Protein AF-A8S049-F1 (afdb_monomer_lite)

Organism: Enterocloster bolteae (strain ATCC BAA-613 / DSM 15670 / CCUG 46953 / JCM 12243 / WAL 16351) (NCBI:txid411902)

Sequence (67 aa):
MHCLEVEETNVFEAVEQSVTTRQAALVYGISVGRNGMACCPFHDDRHPSMKVDRRLPLFLPVRQMEM

InterPro domains:
  IPR002694 Zinc finger, CHC2-type [PF01807] (32-55)
  IPR036977 DNA Primase, CHC2-type zinc finger [G3DSA:3.90.580.10] (5-60)

Foldseek 3Di:
DPPPPPPCQDPVSVCLVVDFLVNVCVVVVWDADPQQFTPQPVDPDPDTQWHRHSPDPDGDGPVPPPD

pLDDT: mean 76.04, std 17.86, range [36.66, 93.0]

Radius of gyration: 15.72 Å; chains: 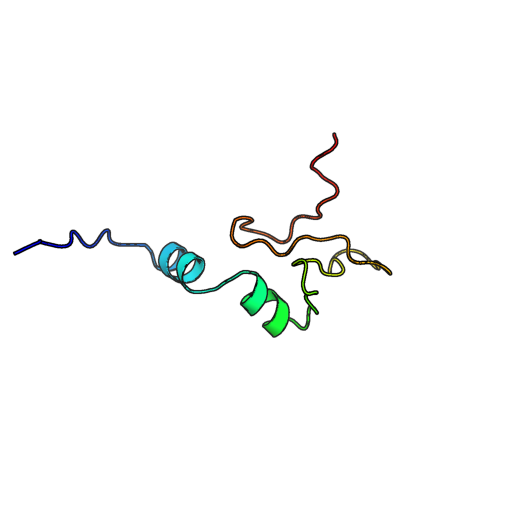1; bounding box: 39×25×43 Å

Structure (mmCIF, N/CA/C/O backbone):
data_AF-A8S049-F1
#
_entry.id   AF-A8S049-F1
#
loop_
_atom_site.group_PDB
_atom_site.id
_atom_site.type_symbol
_atom_site.label_atom_id
_atom_site.label_alt_id
_atom_site.label_comp_id
_atom_site.label_asym_id
_ato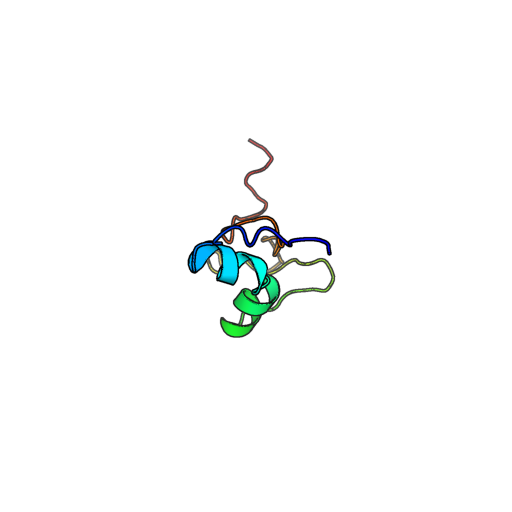m_site.label_entity_id
_atom_site.label_seq_id
_atom_site.pdbx_PDB_ins_code
_atom_site.Cartn_x
_atom_site.Cartn_y
_atom_site.Cartn_z
_atom_site.occupancy
_atom_site.B_iso_or_equiv
_atom_site.auth_seq_id
_atom_site.auth_comp_id
_atom_site.auth_asym_id
_atom_site.auth_atom_id
_atom_site.pdbx_PDB_model_num
ATOM 1 N N . MET A 1 1 ? -20.480 -15.347 31.356 1.00 38.78 1 MET A N 1
ATOM 2 C CA . MET A 1 1 ? -20.975 -13.992 31.052 1.00 38.78 1 MET A CA 1
ATOM 3 C C . MET A 1 1 ? -19.766 -13.073 30.979 1.00 38.78 1 MET A C 1
ATOM 5 O O . MET A 1 1 ? -19.432 -12.443 31.967 1.00 38.78 1 MET A O 1
ATOM 9 N N . HIS A 1 2 ? -19.032 -13.095 29.865 1.00 43.75 2 HIS A N 1
ATOM 10 C CA . HIS A 1 2 ? -18.023 -12.067 29.618 1.00 43.75 2 HIS A CA 1
ATOM 11 C C . HIS A 1 2 ? -18.750 -10.975 28.848 1.00 43.75 2 HIS A C 1
ATO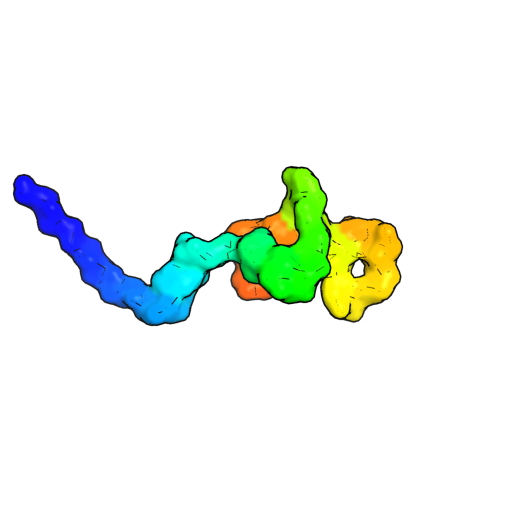M 13 O O . HIS A 1 2 ? -19.096 -11.165 27.684 1.00 43.75 2 HIS A O 1
ATOM 19 N N . CYS A 1 3 ? -19.098 -9.905 29.557 1.00 46.94 3 CYS A N 1
ATOM 20 C CA . CYS A 1 3 ? -19.553 -8.668 28.950 1.00 46.94 3 CYS A CA 1
ATOM 21 C C . CYS A 1 3 ? -18.383 -8.164 28.102 1.00 46.94 3 CYS A C 1
ATOM 23 O O . CYS A 1 3 ? -17.369 -7.745 28.651 1.00 46.94 3 CYS A O 1
ATOM 25 N N . LEU A 1 4 ? -18.475 -8.315 26.782 1.00 54.28 4 LEU A N 1
ATOM 26 C CA . LEU A 1 4 ? -17.557 -7.647 25.874 1.00 54.28 4 LEU A CA 1
ATOM 27 C C . LEU A 1 4 ? -17.975 -6.182 25.889 1.00 54.28 4 LEU A C 1
ATOM 29 O O . LEU A 1 4 ? -19.034 -5.831 25.371 1.00 54.28 4 LEU A O 1
ATOM 33 N N . GLU A 1 5 ? -17.187 -5.364 26.573 1.00 53.09 5 GLU A N 1
ATOM 34 C CA . GLU A 1 5 ? -17.240 -3.917 26.442 1.00 53.09 5 GLU A CA 1
ATOM 35 C C . GLU A 1 5 ? -16.980 -3.614 24.964 1.00 53.09 5 GLU A C 1
ATOM 37 O O . GLU A 1 5 ? -15.878 -3.810 24.454 1.00 53.09 5 GLU A O 1
ATOM 42 N N . VAL A 1 6 ? -18.039 -3.253 24.241 1.00 59.22 6 VAL A N 1
ATOM 43 C CA . VAL A 1 6 ? -17.907 -2.717 22.893 1.00 59.22 6 VAL A CA 1
ATOM 44 C C . VAL A 1 6 ? -17.349 -1.316 23.092 1.00 59.22 6 VAL A C 1
ATOM 46 O O . VAL A 1 6 ? -18.093 -0.394 23.418 1.00 59.22 6 VAL A O 1
ATOM 49 N N . GLU A 1 7 ? -16.031 -1.161 22.975 1.00 64.38 7 GLU A N 1
ATOM 50 C CA . GLU A 1 7 ? -15.488 0.154 22.656 1.00 64.38 7 GLU A CA 1
ATOM 51 C C . GLU A 1 7 ? -16.167 0.596 21.356 1.00 64.38 7 GLU A C 1
ATOM 53 O O . GLU A 1 7 ? -16.085 -0.094 20.334 1.00 64.38 7 GLU A O 1
ATOM 58 N N . GLU A 1 8 ? -16.906 1.705 21.416 1.00 69.06 8 GLU A N 1
ATOM 59 C CA . GLU A 1 8 ? -17.477 2.374 20.248 1.00 69.06 8 GLU A CA 1
ATOM 60 C C . GLU A 1 8 ? -16.315 2.856 19.371 1.00 69.06 8 GLU A C 1
ATOM 62 O O . GLU A 1 8 ? -15.839 3.984 19.486 1.00 69.06 8 GLU A O 1
ATOM 67 N N . THR A 1 9 ? -15.810 1.957 18.527 1.00 70.88 9 THR A N 1
ATOM 68 C CA . THR A 1 9 ? -14.806 2.279 17.514 1.00 70.88 9 THR A CA 1
ATOM 69 C C . THR A 1 9 ? -15.461 3.207 16.510 1.00 70.88 9 THR A C 1
ATOM 71 O O . THR A 1 9 ? -16.508 2.895 15.931 1.00 70.88 9 THR A O 1
ATOM 74 N N . ASN A 1 10 ? -14.879 4.391 16.320 1.00 85.81 10 ASN A N 1
ATOM 75 C CA . ASN A 1 10 ? -15.446 5.323 15.359 1.00 85.81 10 ASN A CA 1
ATOM 76 C C . ASN A 1 10 ? -15.367 4.713 13.945 1.00 85.81 10 ASN A C 1
ATOM 78 O O . ASN A 1 10 ? -14.559 3.823 13.672 1.00 85.81 10 ASN A O 1
ATOM 82 N N . VAL A 1 11 ? -16.202 5.197 13.021 1.00 85.88 11 VAL A N 1
ATOM 83 C CA . VAL A 1 11 ? -16.279 4.618 11.669 1.00 85.88 11 VAL A CA 1
ATOM 84 C C . VAL A 1 11 ? -14.925 4.594 10.945 1.00 85.88 11 VAL A C 1
ATOM 86 O O . VAL A 1 11 ? -14.671 3.675 10.173 1.00 85.88 11 VAL A O 1
ATOM 89 N N . PHE A 1 12 ? -14.033 5.554 11.210 1.00 82.56 12 PHE A N 1
ATOM 90 C CA . PHE A 1 12 ? -12.693 5.576 10.625 1.00 82.56 12 PHE A CA 1
ATOM 91 C C . PHE A 1 12 ? -11.807 4.480 11.220 1.00 82.56 12 PHE A C 1
ATOM 93 O O . PHE A 1 12 ? -11.206 3.722 10.465 1.00 82.56 12 PHE A O 1
ATOM 100 N N . GLU A 1 13 ? -11.792 4.328 12.543 1.00 83.12 13 GLU A N 1
ATOM 101 C CA . GLU A 1 13 ? -11.042 3.266 13.229 1.00 83.12 13 GLU A CA 1
ATOM 102 C C . GLU A 1 13 ? -11.516 1.871 12.806 1.00 83.12 13 GLU A C 1
ATOM 104 O O . GLU A 1 13 ? -10.701 0.996 12.512 1.00 83.12 13 GLU A O 1
ATOM 109 N N . ALA A 1 14 ? -12.831 1.670 12.692 1.00 84.62 14 ALA A N 1
ATOM 110 C CA . ALA A 1 14 ? -13.400 0.413 12.214 1.00 84.62 14 ALA A CA 1
ATOM 111 C C . ALA A 1 14 ? -12.964 0.096 10.767 1.00 84.62 14 ALA A C 1
ATOM 113 O O . ALA A 1 14 ? -12.675 -1.057 10.423 1.00 84.62 14 ALA A O 1
ATOM 114 N N . VAL A 1 15 ? -12.878 1.115 9.905 1.00 83.50 15 VAL A N 1
ATOM 115 C CA . VAL A 1 15 ? -12.400 0.962 8.522 1.00 83.50 15 VAL A CA 1
ATOM 116 C C . VAL A 1 15 ? -10.899 0.671 8.482 1.00 83.50 15 VAL A C 1
ATOM 118 O O . VAL A 1 15 ? -10.489 -0.267 7.799 1.00 83.50 15 VAL A O 1
ATOM 121 N N . GLU A 1 16 ? -10.079 1.397 9.242 1.00 80.69 16 GLU A N 1
ATOM 122 C CA . GLU A 1 16 ? -8.630 1.159 9.322 1.00 80.69 16 GLU A CA 1
ATOM 123 C C . GLU A 1 16 ? -8.299 -0.250 9.839 1.00 80.69 16 GLU A C 1
ATOM 125 O O . GLU A 1 16 ? -7.363 -0.896 9.361 1.00 80.69 16 GLU A O 1
ATOM 130 N N . GLN A 1 17 ? -9.089 -0.773 10.781 1.00 80.69 17 GLN A N 1
ATOM 131 C CA . GLN A 1 17 ? -8.909 -2.128 11.305 1.00 80.69 17 GLN A CA 1
ATOM 132 C C . GLN A 1 17 ? -9.360 -3.223 10.325 1.00 80.69 17 GLN A C 1
ATOM 134 O O . GLN A 1 17 ? -8.789 -4.323 10.330 1.00 80.69 17 GLN A O 1
ATOM 139 N N . SER A 1 18 ? -10.366 -2.943 9.490 1.00 84.81 18 SER A N 1
ATOM 140 C CA . SER A 1 18 ? -10.965 -3.917 8.563 1.00 84.81 18 SER A CA 1
ATOM 141 C C . SER A 1 18 ? -10.318 -3.941 7.175 1.00 84.81 18 SER A C 1
ATOM 143 O O . SER A 1 18 ? -10.360 -4.978 6.506 1.00 84.81 18 SER A O 1
ATOM 145 N N . VAL A 1 19 ? -9.678 -2.848 6.748 1.00 85.19 19 VAL A N 1
ATOM 146 C CA . VAL A 1 19 ? -9.043 -2.724 5.431 1.00 85.19 19 VAL A CA 1
ATOM 147 C C . VAL A 1 19 ? -7.529 -2.682 5.571 1.00 85.19 19 VAL A C 1
ATOM 149 O O . VAL A 1 19 ? -6.949 -1.770 6.147 1.00 85.19 19 VAL A O 1
ATOM 152 N N . THR A 1 20 ? -6.847 -3.657 4.974 1.00 86.00 20 THR A N 1
ATOM 153 C CA . THR A 1 20 ? -5.381 -3.626 4.922 1.00 86.00 20 THR A CA 1
ATOM 154 C C . THR A 1 20 ? -4.889 -2.636 3.867 1.00 86.00 20 THR A C 1
ATOM 156 O O . THR A 1 20 ? -5.435 -2.552 2.763 1.00 86.00 20 THR A O 1
ATOM 159 N N . THR A 1 21 ? -3.757 -1.984 4.134 1.00 86.44 21 THR A N 1
ATOM 160 C CA . THR A 1 21 ? -3.054 -1.115 3.173 1.00 86.44 21 THR A CA 1
ATOM 161 C C . THR A 1 21 ? -2.786 -1.818 1.838 1.00 86.44 21 THR A C 1
ATOM 163 O O . THR A 1 21 ? -2.844 -1.203 0.777 1.00 86.44 21 THR A O 1
ATOM 166 N N . ARG A 1 22 ? -2.554 -3.141 1.860 1.00 89.75 22 ARG A N 1
ATOM 167 C CA . ARG A 1 22 ? -2.373 -3.949 0.645 1.00 89.75 22 ARG A CA 1
ATOM 168 C C . ARG A 1 22 ? -3.645 -4.040 -0.193 1.00 89.75 22 ARG A C 1
ATOM 170 O O . ARG A 1 22 ? -3.556 -3.954 -1.412 1.00 89.75 22 ARG A O 1
ATOM 177 N N . GLN A 1 23 ? -4.805 -4.236 0.432 1.00 89.56 23 GLN A N 1
ATOM 178 C CA . GLN A 1 23 ? -6.081 -4.264 -0.288 1.00 89.56 23 GLN A CA 1
ATOM 179 C C . GLN A 1 23 ? -6.358 -2.909 -0.935 1.00 89.56 23 GLN A C 1
ATOM 181 O O . GLN A 1 23 ? -6.647 -2.868 -2.127 1.00 89.56 23 GLN A O 1
ATOM 186 N N . ALA A 1 24 ? -6.178 -1.817 -0.186 1.00 89.12 24 ALA A N 1
ATOM 187 C CA . ALA A 1 24 ? -6.323 -0.468 -0.723 1.00 89.12 24 ALA A CA 1
ATOM 188 C C . ALA A 1 24 ? -5.384 -0.235 -1.922 1.00 89.12 24 ALA A C 1
ATOM 190 O O . ALA A 1 24 ? -5.841 0.170 -2.987 1.00 89.12 24 ALA A O 1
ATOM 191 N N . ALA A 1 25 ? -4.096 -0.575 -1.796 1.00 90.69 25 ALA A N 1
ATOM 192 C CA . ALA A 1 25 ? -3.117 -0.433 -2.875 1.00 90.69 25 ALA A CA 1
ATOM 193 C C . ALA A 1 25 ? -3.548 -1.157 -4.166 1.00 90.69 25 ALA A C 1
ATOM 195 O O . ALA A 1 25 ? -3.499 -0.575 -5.248 1.00 90.69 25 ALA A O 1
ATOM 196 N N . LEU A 1 26 ? -4.026 -2.400 -4.052 1.00 91.38 26 LEU A N 1
ATOM 197 C CA . LEU A 1 26 ? -4.467 -3.186 -5.208 1.00 91.38 26 LEU A CA 1
ATOM 198 C C . LEU A 1 26 ? -5.704 -2.590 -5.892 1.00 91.38 26 LEU A C 1
ATOM 200 O O . LEU A 1 26 ? -5.773 -2.613 -7.119 1.00 91.38 26 LEU A O 1
ATOM 204 N N . VAL A 1 27 ? -6.651 -2.037 -5.126 1.00 93.00 27 VAL A N 1
ATOM 205 C CA . VAL A 1 27 ? -7.841 -1.355 -5.673 1.00 93.00 27 VAL A CA 1
ATOM 206 C C . VAL A 1 27 ? -7.441 -0.145 -6.518 1.00 93.00 27 VAL A C 1
ATOM 208 O O . VAL 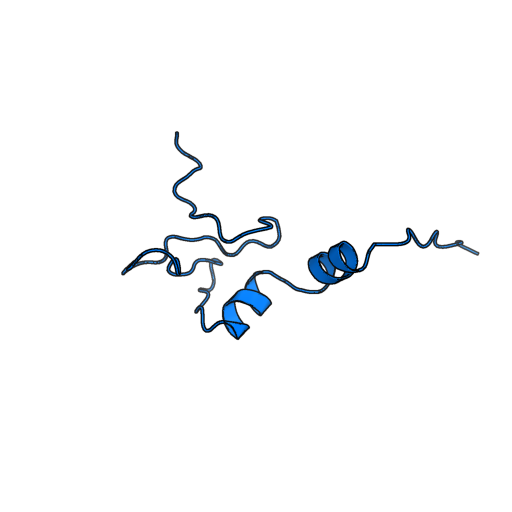A 1 27 ? -8.023 0.082 -7.575 1.00 93.00 27 VAL A O 1
ATOM 211 N N . TYR A 1 28 ? -6.402 0.580 -6.105 1.00 91.19 28 TYR A N 1
ATOM 212 C CA . TYR A 1 28 ? -5.849 1.707 -6.860 1.00 91.19 28 TYR A CA 1
ATOM 213 C C . TYR A 1 28 ? -4.858 1.294 -7.967 1.00 91.19 28 TYR A C 1
ATOM 215 O O . TYR A 1 28 ? -4.182 2.147 -8.536 1.00 91.19 28 TYR A O 1
ATOM 223 N N . GLY A 1 29 ? -4.750 0.001 -8.292 1.00 92.75 29 GLY A N 1
ATOM 224 C CA . GLY A 1 29 ? -3.885 -0.495 -9.370 1.00 92.75 29 GLY A CA 1
ATOM 225 C C . GLY A 1 29 ? -2.396 -0.576 -9.017 1.00 92.75 29 GLY A C 1
ATOM 226 O O . GLY A 1 29 ? -1.565 -0.823 -9.891 1.00 92.75 29 GLY A O 1
ATOM 227 N N . ILE A 1 30 ? -2.032 -0.408 -7.744 1.00 92.75 30 ILE A N 1
ATOM 228 C CA . ILE A 1 30 ? -0.646 -0.506 -7.285 1.00 92.75 30 ILE A CA 1
ATOM 229 C C . ILE A 1 30 ? -0.296 -1.981 -7.072 1.00 92.75 30 ILE A C 1
ATOM 231 O O . ILE A 1 30 ? -0.841 -2.663 -6.202 1.00 92.75 30 ILE A O 1
ATOM 235 N N . SER A 1 31 ? 0.663 -2.478 -7.851 1.00 93.00 31 SER A N 1
ATOM 236 C CA . SER A 1 31 ? 1.172 -3.844 -7.709 1.00 93.00 31 SER A CA 1
ATOM 237 C C . SER A 1 31 ? 2.062 -3.976 -6.472 1.00 93.00 31 SER A C 1
ATOM 239 O O . SER A 1 31 ? 3.058 -3.268 -6.335 1.00 93.00 31 SER A O 1
ATOM 241 N N . VAL A 1 32 ? 1.728 -4.920 -5.586 1.00 92.50 32 VAL A N 1
ATOM 242 C CA . VAL A 1 32 ? 2.464 -5.166 -4.335 1.00 92.50 32 VAL A CA 1
ATOM 243 C C . VAL A 1 32 ? 3.160 -6.525 -4.377 1.00 92.50 32 VAL A C 1
ATOM 245 O O . VAL A 1 32 ? 2.503 -7.572 -4.440 1.00 92.50 32 VAL A O 1
ATOM 248 N N . GLY A 1 33 ? 4.491 -6.504 -4.295 1.00 91.69 33 GLY A N 1
ATOM 249 C CA . GLY A 1 33 ? 5.341 -7.693 -4.275 1.00 91.69 33 GLY A CA 1
ATOM 250 C C . GLY A 1 33 ? 5.192 -8.535 -3.003 1.00 91.69 33 GLY A C 1
ATOM 251 O O . GLY A 1 33 ? 4.603 -8.114 -2.006 1.00 91.69 33 GLY A O 1
ATOM 252 N N . ARG A 1 34 ? 5.768 -9.746 -3.009 1.00 90.25 34 ARG A N 1
ATOM 253 C CA . ARG A 1 34 ? 5.678 -10.692 -1.873 1.00 90.25 34 ARG A CA 1
ATOM 254 C C . ARG A 1 34 ? 6.301 -10.153 -0.581 1.00 90.25 34 ARG A C 1
ATOM 256 O O . ARG A 1 34 ? 5.866 -10.515 0.502 1.00 90.25 34 ARG A O 1
ATOM 263 N N . ASN A 1 35 ? 7.298 -9.278 -0.695 1.00 89.12 35 ASN A N 1
ATOM 264 C CA . ASN A 1 35 ? 7.950 -8.601 0.429 1.00 89.12 35 ASN A CA 1
ATOM 265 C C . ASN A 1 35 ? 7.186 -7.352 0.920 1.00 89.12 35 ASN A C 1
ATOM 267 O O . ASN A 1 35 ? 7.694 -6.625 1.778 1.00 89.12 35 ASN A O 1
ATOM 271 N N . GLY A 1 36 ? 5.998 -7.077 0.372 1.00 88.88 36 GLY A N 1
ATOM 272 C CA . GLY A 1 36 ? 5.199 -5.903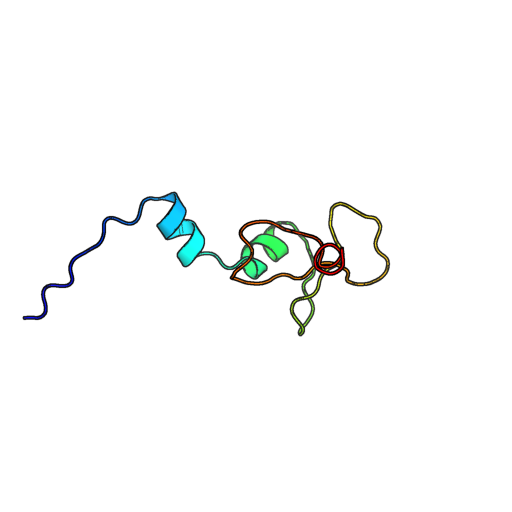 0.713 1.00 88.88 36 GLY A CA 1
ATOM 27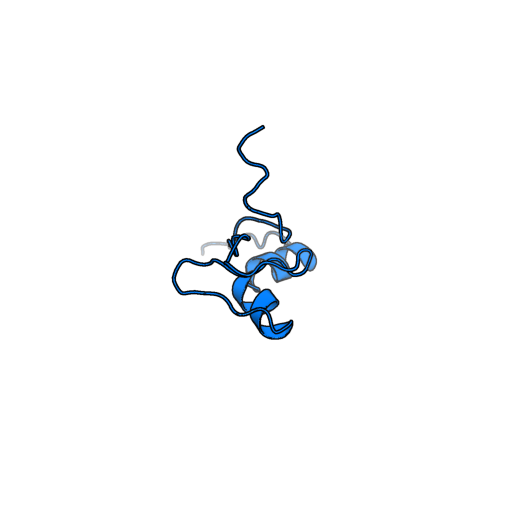3 C C . GLY A 1 36 ? 5.765 -4.596 0.161 1.00 88.88 36 GLY A C 1
ATOM 274 O O . GLY A 1 36 ? 5.513 -3.552 0.747 1.00 88.88 36 GLY A O 1
ATOM 275 N N . MET A 1 37 ? 6.561 -4.636 -0.909 1.00 92.50 37 MET A N 1
ATOM 276 C CA . MET A 1 37 ? 7.071 -3.435 -1.576 1.00 92.50 37 MET A CA 1
ATOM 277 C C . MET A 1 37 ? 6.283 -3.139 -2.855 1.00 92.50 37 MET A C 1
ATOM 279 O O . MET A 1 37 ? 5.832 -4.063 -3.538 1.00 92.50 37 MET A O 1
ATOM 283 N N . ALA A 1 38 ? 6.165 -1.859 -3.190 1.00 92.50 38 ALA A N 1
ATOM 284 C CA . ALA A 1 38 ? 5.573 -1.363 -4.427 1.00 92.50 38 ALA A CA 1
ATOM 285 C C . ALA A 1 38 ? 6.390 -0.186 -4.986 1.00 92.50 38 ALA A C 1
ATOM 287 O O . ALA A 1 38 ? 7.173 0.438 -4.261 1.00 92.50 38 ALA A O 1
ATOM 288 N N . CYS A 1 39 ? 6.214 0.118 -6.273 1.00 92.25 39 CYS A N 1
ATOM 289 C CA . CYS A 1 39 ? 6.655 1.403 -6.816 1.00 92.25 39 CYS A CA 1
ATOM 290 C C . CYS A 1 39 ? 5.795 2.516 -6.212 1.00 92.25 39 CYS A C 1
ATOM 292 O O . CYS A 1 39 ? 4.582 2.350 -6.049 1.00 92.25 39 CYS A O 1
ATOM 294 N N . CYS A 1 40 ? 6.431 3.620 -5.827 1.00 89.69 40 CYS A N 1
ATOM 295 C CA . CYS A 1 40 ? 5.730 4.744 -5.232 1.00 89.69 40 CYS A CA 1
ATOM 296 C C . CYS A 1 40 ? 4.858 5.425 -6.297 1.00 89.69 40 CYS A C 1
ATOM 298 O O . CYS A 1 40 ? 5.378 5.750 -7.357 1.00 89.69 40 CYS A O 1
ATOM 300 N N . PRO A 1 41 ? 3.567 5.703 -6.047 1.00 87.69 41 PRO A N 1
ATOM 301 C CA . PRO A 1 41 ? 2.739 6.431 -7.011 1.00 87.69 41 PRO A CA 1
ATOM 302 C C . PRO A 1 41 ? 3.149 7.909 -7.163 1.00 87.69 41 PRO A C 1
ATOM 304 O O . PRO A 1 41 ? 2.678 8.580 -8.075 1.00 87.69 41 PRO A O 1
ATOM 307 N N . PHE A 1 42 ? 4.012 8.423 -6.278 1.00 87.19 42 PHE A N 1
ATOM 308 C CA . PHE A 1 42 ? 4.485 9.812 -6.283 1.00 87.19 42 PHE A CA 1
ATOM 309 C C . PHE A 1 42 ? 5.816 10.016 -7.025 1.00 87.19 42 PHE A C 1
ATOM 311 O O . PHE A 1 42 ? 6.236 11.155 -7.208 1.00 87.19 42 PHE A O 1
ATOM 318 N N . HIS A 1 43 ? 6.481 8.938 -7.449 1.00 86.44 43 HIS A N 1
ATOM 319 C CA . HIS A 1 43 ? 7.761 8.987 -8.159 1.00 86.44 43 HIS A CA 1
ATOM 320 C C . HIS A 1 43 ? 7.743 7.995 -9.328 1.00 86.44 43 HIS A C 1
ATOM 322 O O . HIS A 1 43 ? 7.116 6.944 -9.240 1.00 86.44 43 HIS A O 1
ATOM 328 N N . ASP A 1 44 ? 8.457 8.290 -10.416 1.00 88.69 44 ASP A N 1
ATOM 329 C CA . ASP A 1 44 ? 8.612 7.354 -11.541 1.00 88.69 44 ASP A CA 1
ATOM 330 C C . ASP A 1 44 ? 9.686 6.295 -11.233 1.00 88.69 44 ASP A C 1
ATOM 332 O O . ASP A 1 44 ? 10.782 6.256 -11.802 1.00 88.69 44 ASP A O 1
ATOM 336 N N . ASP A 1 45 ? 9.401 5.468 -10.230 1.00 87.31 45 ASP A N 1
ATOM 337 C CA . ASP A 1 45 ? 10.341 4.479 -9.734 1.00 87.31 45 ASP A CA 1
ATOM 338 C C . ASP A 1 45 ? 10.373 3.233 -10.620 1.00 87.31 45 ASP A C 1
ATOM 340 O O . ASP A 1 45 ? 9.401 2.483 -10.732 1.00 87.31 45 ASP A O 1
ATOM 344 N N . ARG A 1 46 ? 11.556 2.922 -11.158 1.00 89.31 46 ARG A N 1
ATOM 345 C CA . ARG A 1 46 ? 11.798 1.653 -11.871 1.00 89.31 46 ARG A CA 1
ATOM 346 C C . ARG A 1 46 ? 11.864 0.434 -10.949 1.00 89.31 46 ARG A C 1
ATOM 348 O O . ARG A 1 46 ? 11.714 -0.690 -11.418 1.00 89.31 46 ARG A O 1
ATOM 355 N N . HIS A 1 47 ? 12.116 0.643 -9.658 1.00 90.94 47 HIS A N 1
ATOM 356 C CA . HIS A 1 47 ? 12.227 -0.415 -8.657 1.00 90.94 47 HIS A CA 1
ATOM 357 C C . HIS A 1 47 ? 11.369 -0.081 -7.435 1.00 90.94 47 HIS A C 1
ATOM 359 O O . HIS A 1 47 ? 11.296 1.088 -7.062 1.00 90.94 47 HIS A O 1
ATOM 365 N N . PRO A 1 48 ? 10.780 -1.083 -6.757 1.00 92.25 48 PRO A N 1
ATOM 366 C CA . PRO A 1 48 ? 9.975 -0.839 -5.568 1.00 92.25 48 PRO A CA 1
ATOM 367 C C . PRO A 1 48 ? 10.723 -0.024 -4.499 1.00 92.25 48 PRO A C 1
ATOM 369 O O . PRO A 1 48 ? 11.795 -0.420 -4.039 1.00 92.25 48 PRO A O 1
ATOM 372 N N . SER A 1 49 ? 10.136 1.098 -4.090 1.00 89.75 49 SER A N 1
ATOM 373 C CA . SER A 1 49 ? 10.728 2.113 -3.199 1.00 89.75 49 SER A CA 1
ATOM 374 C C . SER A 1 49 ? 9.849 2.427 -1.980 1.00 89.75 49 SER A C 1
ATOM 376 O O . SER A 1 49 ? 10.267 3.145 -1.068 1.00 89.75 49 SER A O 1
ATOM 378 N N . MET A 1 50 ? 8.628 1.886 -1.967 1.00 88.75 50 MET A N 1
ATOM 379 C CA . MET A 1 50 ? 7.594 2.140 -0.973 1.00 88.75 50 MET A CA 1
ATOM 380 C C . MET A 1 50 ? 7.180 0.833 -0.293 1.00 88.75 50 MET A C 1
ATOM 382 O O . MET A 1 50 ? 6.962 -0.181 -0.961 1.00 88.75 50 MET A O 1
ATOM 386 N N . LYS A 1 51 ? 7.048 0.861 1.038 1.00 89.75 51 LYS A N 1
ATOM 387 C CA . LYS A 1 51 ? 6.562 -0.262 1.844 1.00 89.75 51 LYS A CA 1
ATOM 388 C C . LYS A 1 51 ? 5.054 -0.135 1.998 1.00 89.75 51 LYS A C 1
ATOM 390 O O . LYS A 1 51 ? 4.544 0.909 2.380 1.00 89.75 51 LYS A O 1
ATOM 395 N N . VAL A 1 52 ? 4.355 -1.228 1.746 1.00 87.38 52 VAL A N 1
ATOM 396 C CA . VAL A 1 52 ? 2.919 -1.370 1.964 1.00 87.38 52 VAL A CA 1
ATOM 397 C C . VAL A 1 52 ? 2.738 -2.185 3.246 1.00 87.38 52 VAL A C 1
ATOM 399 O O . VAL A 1 52 ? 2.576 -3.405 3.202 1.00 87.38 52 VAL A O 1
ATOM 402 N N . ASP A 1 53 ? 2.870 -1.512 4.395 1.00 74.06 53 ASP A N 1
ATOM 403 C CA . ASP A 1 53 ? 2.703 -2.093 5.737 1.00 74.06 53 ASP A CA 1
ATOM 404 C C . ASP A 1 53 ? 1.311 -1.763 6.301 1.00 74.06 53 ASP A C 1
ATOM 406 O O . ASP A 1 53 ? 0.734 -0.717 6.011 1.00 74.06 53 ASP A O 1
ATOM 410 N N . ARG A 1 54 ? 0.792 -2.655 7.145 1.00 61.97 54 ARG A N 1
ATOM 411 C CA . ARG A 1 54 ? -0.447 -2.515 7.915 1.00 61.97 54 ARG A CA 1
ATOM 412 C C . ARG A 1 54 ? -0.372 -1.394 8.959 1.00 61.97 54 ARG A C 1
ATOM 414 O O . ARG A 1 54 ? -1.409 -0.932 9.405 1.00 61.97 54 ARG A O 1
ATOM 421 N N . ARG A 1 55 ? 0.836 -0.997 9.379 1.00 60.19 55 ARG A N 1
ATOM 422 C CA . ARG A 1 55 ? 1.050 0.004 10.444 1.00 60.19 55 ARG A CA 1
ATOM 423 C C . ARG A 1 55 ? 1.237 1.437 9.955 1.00 60.19 55 ARG A C 1
ATOM 425 O O . ARG A 1 55 ? 1.322 2.334 10.786 1.00 60.19 55 ARG A O 1
ATOM 432 N N . LEU A 1 56 ? 1.374 1.652 8.648 1.00 56.91 56 LEU A N 1
ATOM 433 C CA . LEU A 1 56 ? 1.594 2.988 8.107 1.00 56.91 56 LEU A CA 1
ATOM 434 C C . LEU A 1 56 ? 0.252 3.544 7.617 1.00 56.91 56 LEU A C 1
ATOM 436 O O . LEU A 1 56 ? -0.287 3.008 6.648 1.00 56.91 56 LEU A O 1
ATOM 440 N N . PRO A 1 57 ? -0.291 4.592 8.268 1.00 53.84 57 PRO A N 1
ATOM 441 C CA . PRO A 1 57 ? -1.594 5.158 7.917 1.00 53.84 57 PRO A CA 1
ATOM 442 C C . PRO A 1 57 ? -1.607 5.821 6.534 1.00 53.84 57 PRO A C 1
ATOM 444 O O . PRO A 1 57 ? -2.669 6.027 5.964 1.00 53.84 57 PRO A O 1
ATOM 447 N N . LEU A 1 58 ? -0.440 6.111 5.953 1.00 54.53 58 LEU A N 1
ATOM 448 C CA . LEU A 1 58 ? -0.305 6.641 4.602 1.00 54.53 58 LEU A CA 1
ATOM 449 C C . LEU A 1 58 ? 0.919 6.044 3.910 1.00 54.53 58 LEU A C 1
ATOM 451 O O . LEU A 1 58 ? 1.899 5.678 4.559 1.00 54.53 58 LEU A O 1
ATOM 455 N N . PHE A 1 59 ? 0.826 5.981 2.581 1.00 51.44 59 PHE A N 1
ATOM 456 C CA . PHE A 1 59 ? 1.851 5.626 1.598 1.00 51.44 59 PHE A CA 1
ATOM 457 C C . PHE A 1 59 ? 3.126 6.476 1.749 1.00 51.44 59 PHE A C 1
ATOM 459 O O . PHE A 1 59 ? 3.432 7.321 0.911 1.00 51.44 59 PHE A O 1
ATOM 466 N N . LEU A 1 60 ? 3.862 6.297 2.842 1.00 49.78 60 LEU A N 1
ATOM 467 C CA . LEU A 1 60 ? 5.121 6.984 3.063 1.00 49.78 60 LEU A CA 1
ATOM 468 C C . LEU A 1 60 ? 6.234 6.219 2.331 1.00 49.78 60 LEU A C 1
ATOM 470 O O . LEU A 1 60 ? 6.333 4.991 2.453 1.00 49.78 60 LEU A O 1
ATOM 474 N N . PRO A 1 61 ? 7.079 6.913 1.550 1.00 49.81 61 PRO A N 1
ATOM 475 C CA . PRO A 1 61 ? 8.254 6.299 0.953 1.00 49.81 61 PRO A CA 1
ATOM 476 C C . PRO A 1 61 ? 9.165 5.769 2.068 1.00 49.81 61 PRO A C 1
ATOM 478 O O . PRO A 1 61 ? 9.409 6.452 3.060 1.00 49.81 61 PRO A O 1
ATOM 481 N N . VAL A 1 62 ? 9.750 4.580 1.887 1.00 51.53 62 VAL A N 1
ATOM 482 C CA . VAL A 1 62 ? 10.711 3.999 2.860 1.00 51.53 62 VAL A CA 1
ATOM 483 C C . VAL A 1 62 ? 12.020 4.810 2.916 1.00 51.53 62 VAL A C 1
ATOM 485 O O . VAL A 1 62 ? 12.914 4.524 3.699 1.00 51.53 62 VAL A O 1
ATOM 488 N N . ARG A 1 63 ? 12.135 5.858 2.089 1.00 49.22 63 ARG A N 1
ATOM 489 C CA . ARG A 1 63 ? 13.272 6.781 1.978 1.00 49.22 63 ARG A CA 1
ATOM 490 C C . ARG A 1 63 ? 13.269 7.910 3.029 1.00 49.22 63 ARG A C 1
ATOM 492 O O . ARG A 1 63 ? 13.940 8.912 2.824 1.00 49.22 63 ARG A O 1
ATOM 499 N N . GLN A 1 64 ? 12.535 7.774 4.134 1.00 46.28 64 GLN A N 1
ATOM 500 C CA . GLN A 1 64 ? 12.495 8.761 5.232 1.00 46.28 64 GLN A CA 1
ATOM 501 C C . GLN A 1 64 ? 12.803 8.147 6.617 1.00 46.28 64 GLN A C 1
ATOM 503 O O . GLN A 1 64 ? 12.410 8.698 7.635 1.00 46.28 64 GLN A O 1
ATOM 508 N N . MET A 1 65 ? 13.505 7.007 6.684 1.00 44.22 65 MET A N 1
ATOM 509 C CA . MET A 1 65 ? 14.022 6.459 7.958 1.00 44.22 65 MET A CA 1
ATOM 510 C C . MET A 1 65 ? 15.551 6.572 8.106 1.00 44.22 65 MET A C 1
ATOM 512 O O . MET A 1 65 ? 16.114 6.043 9.057 1.00 44.22 65 MET A O 1
ATOM 516 N N . GLU A 1 66 ? 16.209 7.301 7.201 1.00 46.81 66 GLU A N 1
ATOM 517 C CA . GLU A 1 66 ? 17.607 7.733 7.327 1.00 46.81 66 GLU A CA 1
ATOM 518 C C . GLU A 1 66 ? 17.721 9.211 6.915 1.00 46.81 66 GLU A C 1
ATOM 520 O O . GLU A 1 66 ? 18.163 9.525 5.812 1.00 46.81 66 GLU A O 1
ATOM 525 N N . MET A 1 67 ? 17.214 10.103 7.769 1.00 36.66 67 MET A N 1
ATOM 526 C CA . MET A 1 67 ? 17.747 11.438 8.097 1.00 36.66 67 MET A CA 1
ATOM 527 C C . MET A 1 67 ? 16.881 12.073 9.183 1.00 36.66 67 MET A C 1
ATOM 529 O O . MET A 1 67 ? 15.644 12.090 9.002 1.00 36.66 67 MET A O 1
#

Secondary structure (DSSP, 8-state):
----------HHHHHHHHS-HHHHHHHTT----TTSEE--TTTT-SS--EE--TT-SS--BGGGS--